Protein AF-A0A060BWC5-F1 (afdb_monomer)

InterPro domains:
  IPR028098 Glycosyltransferase subfamily 4-like, N-terminal domain [PF13439] (11-117)

Structure (mmCIF, N/CA/C/O backbone):
data_AF-A0A060BWC5-F1
#
_entry.id   AF-A0A060BWC5-F1
#
loop_
_atom_site.group_PDB
_atom_site.id
_atom_site.type_symbol
_atom_site.label_atom_id
_atom_site.label_alt_id
_atom_site.label_comp_id
_atom_site.label_asym_id
_atom_site.label_entity_id
_atom_site.label_seq_id
_atom_site.pdbx_PDB_ins_code
_atom_site.Cartn_x
_atom_site.Cartn_y
_atom_site.Cartn_z
_atom_site.occupancy
_atom_site.B_iso_or_equiv
_atom_site.auth_seq_id
_atom_site.auth_comp_id
_atom_site.auth_asym_id
_atom_site.auth_atom_id
_atom_site.pdbx_PDB_model_num
ATOM 1 N N . THR A 1 1 ? 5.586 29.738 7.541 1.00 33.28 1 THR A N 1
ATOM 2 C CA . THR A 1 1 ? 5.879 28.782 6.451 1.00 33.28 1 THR A CA 1
ATOM 3 C C . THR A 1 1 ? 6.682 27.634 7.032 1.00 33.28 1 THR A C 1
ATOM 5 O O . THR A 1 1 ? 7.864 27.796 7.296 1.00 33.28 1 THR A O 1
ATOM 8 N N . LEU A 1 2 ? 6.027 26.515 7.359 1.00 27.56 2 LEU A N 1
ATOM 9 C CA . LEU A 1 2 ? 6.702 25.356 7.959 1.00 27.56 2 LEU A CA 1
ATOM 10 C C . LEU A 1 2 ? 7.530 24.611 6.891 1.00 27.56 2 LEU A C 1
ATOM 12 O O . LEU A 1 2 ? 7.058 24.493 5.755 1.00 27.56 2 LEU A O 1
ATOM 16 N N . PRO A 1 3 ? 8.745 24.123 7.203 1.00 32.19 3 PRO A N 1
ATOM 17 C CA . PRO A 1 3 ? 9.581 23.424 6.236 1.00 32.19 3 PRO A CA 1
ATOM 18 C C . PRO A 1 3 ? 8.999 22.034 5.960 1.00 32.19 3 PRO A C 1
ATOM 20 O O . PRO A 1 3 ? 8.844 21.219 6.863 1.00 32.19 3 PRO A O 1
ATOM 23 N N . CYS A 1 4 ? 8.673 21.761 4.698 1.00 36.69 4 CYS A N 1
ATOM 24 C CA . CYS A 1 4 ? 8.295 20.431 4.234 1.00 36.69 4 CYS A CA 1
ATOM 25 C C . CYS A 1 4 ? 9.554 19.536 4.188 1.00 36.69 4 CYS A C 1
ATOM 27 O O . CYS A 1 4 ? 10.520 19.921 3.525 1.00 36.69 4 CYS A O 1
ATOM 29 N N . PRO A 1 5 ? 9.584 18.366 4.856 1.00 39.25 5 PRO A N 1
ATOM 30 C CA . PRO A 1 5 ? 10.771 17.508 4.913 1.00 39.25 5 PRO A CA 1
ATOM 31 C C . PRO A 1 5 ? 11.009 16.693 3.629 1.00 39.25 5 PRO A C 1
ATOM 33 O O . PRO A 1 5 ? 12.052 16.054 3.494 1.00 39.25 5 PRO A O 1
ATOM 36 N N . PHE A 1 6 ? 10.097 16.729 2.653 1.00 42.03 6 PHE A N 1
ATOM 37 C CA . PHE A 1 6 ? 10.302 16.046 1.379 1.00 42.03 6 PHE A CA 1
ATOM 38 C C . PHE A 1 6 ? 11.221 16.872 0.475 1.00 42.03 6 PHE A C 1
ATOM 40 O O . PHE A 1 6 ? 10.855 17.932 -0.039 1.00 42.03 6 PHE A O 1
ATOM 47 N N . ARG A 1 7 ? 12.458 16.387 0.299 1.00 36.69 7 ARG A N 1
ATOM 48 C CA . ARG A 1 7 ? 13.447 16.966 -0.619 1.00 36.69 7 ARG A CA 1
ATOM 49 C C . ARG A 1 7 ? 12.813 17.189 -1.995 1.00 36.69 7 ARG A C 1
ATOM 51 O O . ARG A 1 7 ? 12.420 16.239 -2.668 1.00 36.69 7 ARG A O 1
ATOM 58 N N . ARG A 1 8 ? 12.809 18.450 -2.439 1.00 36.75 8 ARG A N 1
ATOM 59 C CA . ARG A 1 8 ? 12.501 18.890 -3.809 1.00 36.75 8 ARG A CA 1
ATOM 60 C C . ARG A 1 8 ? 13.512 18.318 -4.819 1.00 36.75 8 ARG A C 1
ATOM 62 O O . ARG A 1 8 ? 14.362 19.060 -5.290 1.00 36.75 8 ARG A O 1
ATOM 69 N N . ASN A 1 9 ? 13.512 17.011 -5.080 1.00 43.12 9 ASN A N 1
ATOM 70 C CA . ASN A 1 9 ? 14.070 16.423 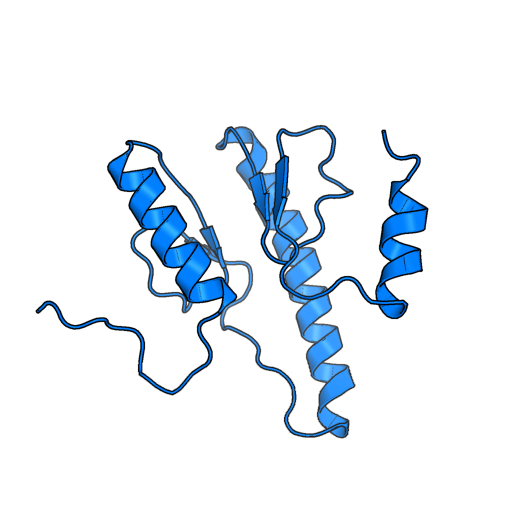-6.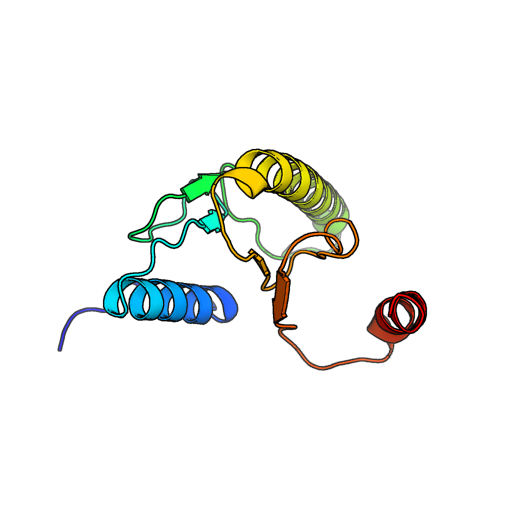314 1.00 43.12 9 ASN A CA 1
ATOM 71 C C . ASN A 1 9 ? 13.845 14.913 -6.477 1.00 43.12 9 ASN A C 1
ATOM 73 O O . ASN A 1 9 ? 14.400 14.312 -7.395 1.00 43.12 9 ASN A O 1
ATOM 77 N N . GLN A 1 10 ? 13.072 14.272 -5.603 1.00 47.19 10 GLN A N 1
ATOM 78 C CA . GLN A 1 10 ? 12.712 12.867 -5.761 1.00 47.19 10 GLN A CA 1
ATOM 79 C C . GLN A 1 10 ? 11.194 12.812 -5.881 1.00 47.19 10 GLN A C 1
ATOM 81 O O . GLN A 1 10 ? 10.495 13.360 -5.035 1.00 47.19 10 GLN A O 1
ATOM 86 N N . TYR A 1 11 ? 10.716 12.266 -7.000 1.00 48.66 11 TYR A N 1
ATOM 87 C CA . TYR A 1 11 ? 9.308 11.999 -7.284 1.00 48.66 11 TYR A CA 1
ATOM 88 C C . TYR A 1 11 ? 8.628 11.434 -6.029 1.00 48.66 11 TYR A C 1
ATOM 90 O O . TYR A 1 11 ? 8.881 10.296 -5.663 1.00 48.66 11 TYR A O 1
ATOM 98 N N . GLY A 1 12 ? 7.811 12.246 -5.362 1.00 55.03 12 GLY A N 1
ATOM 99 C CA . GLY A 1 12 ? 6.921 11.809 -4.291 1.00 55.03 12 GLY A CA 1
ATOM 100 C C . GLY A 1 12 ? 5.503 11.919 -4.813 1.00 55.03 12 GLY A C 1
ATOM 101 O O . GLY A 1 12 ? 4.810 12.878 -4.488 1.00 55.03 12 GLY A O 1
ATOM 102 N N . GLY A 1 13 ? 5.125 11.027 -5.728 1.00 78.50 13 GLY A N 1
ATOM 103 C CA . GLY A 1 13 ? 3.780 11.022 -6.300 1.00 78.50 13 GLY A CA 1
ATOM 104 C C . GLY A 1 13 ? 2.836 10.351 -5.316 1.00 78.50 13 GLY A C 1
ATOM 105 O O . GLY A 1 13 ? 2.154 11.005 -4.528 1.00 78.50 13 GLY A O 1
ATOM 106 N N . THR A 1 14 ? 2.875 9.023 -5.312 1.00 85.69 14 THR A N 1
ATOM 107 C CA . THR A 1 14 ? 2.091 8.186 -4.405 1.00 85.69 14 THR A CA 1
ATOM 108 C C . THR A 1 14 ? 2.474 8.409 -2.943 1.00 85.69 14 THR A C 1
ATOM 110 O O . THR A 1 14 ? 1.600 8.461 -2.085 1.00 85.69 14 THR A O 1
ATOM 113 N N . GLU A 1 15 ? 3.757 8.615 -2.647 1.00 89.06 15 GLU A N 1
ATOM 114 C CA . GLU A 1 15 ? 4.257 8.802 -1.283 1.00 89.06 15 GLU A CA 1
ATOM 115 C C . GLU A 1 15 ? 3.688 10.069 -0.633 1.00 89.06 15 GLU A C 1
ATOM 117 O O . GLU A 1 15 ? 3.302 10.045 0.534 1.00 89.06 15 GLU A O 1
ATOM 122 N N . LEU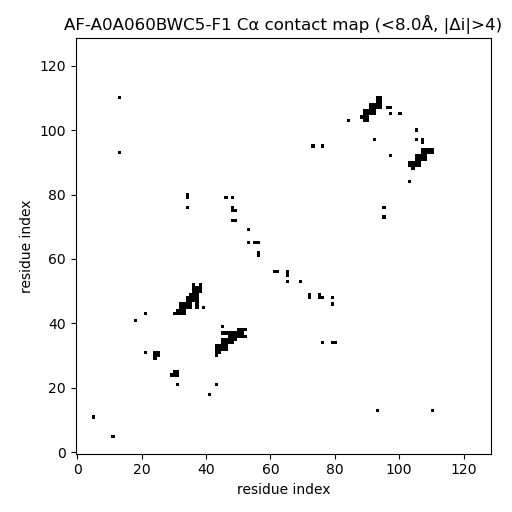 A 1 16 ? 3.578 11.170 -1.388 1.00 88.38 16 LEU A N 1
ATOM 123 C CA . LEU A 1 16 ? 2.990 12.414 -0.883 1.00 88.38 16 LEU A CA 1
ATOM 124 C C . LEU A 1 16 ? 1.479 12.277 -0.675 1.00 88.38 16 LEU A C 1
ATOM 126 O O . LEU A 1 16 ? 0.946 12.803 0.302 1.00 88.38 16 LEU A O 1
ATOM 130 N N . VAL A 1 17 ? 0.796 11.564 -1.576 1.00 91.25 17 VAL A N 1
ATOM 131 C CA . VAL A 1 17 ? -0.635 11.257 -1.432 1.00 91.25 17 VAL A CA 1
ATOM 132 C C . VAL A 1 17 ? -0.873 10.446 -0.160 1.00 91.25 17 VAL A C 1
ATOM 134 O O . VAL A 1 17 ? -1.694 10.849 0.660 1.00 91.25 17 VAL A O 1
ATOM 137 N N . ILE A 1 18 ? -0.109 9.368 0.047 1.00 93.75 18 ILE A N 1
ATOM 138 C CA . ILE A 1 18 ? -0.191 8.525 1.248 1.00 93.75 18 ILE A CA 1
ATOM 139 C C . ILE A 1 18 ? 0.109 9.346 2.508 1.00 93.75 18 ILE A C 1
ATOM 141 O O . ILE A 1 18 ? -0.626 9.251 3.488 1.00 93.75 18 ILE A O 1
ATOM 145 N N . ALA A 1 19 ? 1.139 10.198 2.482 1.00 93.94 19 ALA A N 1
ATOM 146 C CA . ALA A 1 19 ? 1.501 11.014 3.636 1.00 93.94 19 ALA A CA 1
ATOM 147 C C . ALA A 1 19 ? 0.406 12.011 4.041 1.00 93.94 19 ALA A C 1
ATOM 149 O O . ALA A 1 19 ? 0.115 12.170 5.228 1.00 93.94 19 ALA A O 1
ATOM 150 N N . ASN A 1 20 ? -0.220 12.667 3.061 1.00 94.50 20 ASN A N 1
ATOM 151 C CA . ASN A 1 20 ? -1.333 13.579 3.319 1.00 94.50 20 ASN A CA 1
ATOM 152 C C . ASN A 1 20 ? -2.588 12.830 3.778 1.00 94.50 20 ASN A C 1
ATOM 154 O O . ASN A 1 20 ? -3.282 13.314 4.669 1.00 94.50 20 ASN A O 1
ATOM 158 N N . LEU A 1 21 ? -2.860 11.655 3.205 1.00 95.69 21 LEU A N 1
ATOM 159 C CA . LEU A 1 21 ? -3.987 10.817 3.604 1.00 95.69 21 LEU A CA 1
ATOM 160 C C . LEU A 1 21 ? -3.855 10.364 5.061 1.00 95.69 21 LEU A C 1
ATOM 162 O O . LEU A 1 21 ? -4.791 10.544 5.831 1.00 95.69 21 LEU A O 1
ATOM 166 N N . ILE A 1 22 ? -2.690 9.842 5.453 1.00 97.00 22 ILE A N 1
ATOM 167 C CA . ILE A 1 22 ? -2.417 9.426 6.837 1.00 97.00 22 ILE A CA 1
ATOM 168 C C . ILE A 1 22 ? -2.642 10.590 7.800 1.00 97.00 22 ILE A C 1
ATOM 170 O O . ILE A 1 22 ? -3.370 10.432 8.776 1.00 97.00 22 ILE A O 1
ATOM 174 N N . ARG A 1 23 ? -2.092 11.772 7.490 1.00 96.94 23 ARG A N 1
ATOM 175 C CA . ARG A 1 23 ? -2.288 12.960 8.327 1.00 96.94 23 ARG A CA 1
ATOM 176 C C . ARG A 1 23 ? -3.766 13.327 8.457 1.00 96.94 23 ARG A C 1
ATOM 178 O O . ARG A 1 23 ? -4.236 13.528 9.569 1.00 96.94 23 ARG A O 1
ATOM 185 N N . GLY A 1 24 ? -4.497 13.389 7.344 1.00 97.81 24 GLY A N 1
ATOM 186 C CA . GLY A 1 24 ? -5.924 13.719 7.365 1.00 97.81 24 GLY A CA 1
ATOM 187 C C . GLY A 1 24 ? -6.747 12.704 8.162 1.00 97.81 24 GLY A C 1
ATOM 188 O O . GLY A 1 24 ? -7.600 13.089 8.956 1.00 97.81 24 GLY A O 1
ATOM 189 N N . LEU A 1 25 ? -6.446 11.409 8.022 1.00 97.88 25 LEU A N 1
ATOM 190 C CA . LEU A 1 25 ? -7.090 10.350 8.801 1.00 97.88 25 LEU A CA 1
ATOM 191 C C . LEU A 1 25 ? -6.826 10.510 10.305 1.00 97.88 25 LEU A C 1
ATOM 193 O O . LEU A 1 25 ? -7.755 10.384 11.101 1.00 97.88 25 LEU A O 1
ATOM 197 N N . GLN A 1 26 ? -5.594 10.835 10.698 1.00 98.12 26 GLN A N 1
ATOM 198 C CA . GLN A 1 26 ? -5.248 11.100 12.098 1.00 98.12 26 GLN A CA 1
ATOM 199 C C . GLN A 1 26 ? -5.943 12.346 12.650 1.00 98.12 26 GLN A C 1
ATOM 201 O O . GLN A 1 26 ? -6.461 12.310 13.763 1.00 98.12 26 GLN A O 1
ATOM 206 N N . GLU A 1 27 ? -6.005 13.431 11.874 1.00 98.25 27 GLU A N 1
ATOM 207 C CA . GLU A 1 27 ? -6.733 14.656 12.241 1.00 98.25 27 GLU A CA 1
ATOM 208 C C . GLU A 1 27 ? -8.234 14.391 12.455 1.00 98.25 27 GLU A C 1
ATOM 210 O O . GLU A 1 27 ? -8.868 15.040 13.285 1.00 98.25 27 GLU A O 1
ATOM 215 N N . MET A 1 28 ? -8.788 13.395 11.760 1.00 98.25 28 MET A N 1
ATOM 216 C CA . MET A 1 28 ? -10.163 12.912 11.932 1.00 98.25 28 MET A CA 1
ATOM 217 C C . MET A 1 28 ? -10.329 11.889 13.073 1.00 98.25 28 MET A C 1
ATOM 219 O O . MET A 1 28 ? -11.446 11.442 13.330 1.00 98.25 28 MET A O 1
ATOM 223 N N . GLY A 1 29 ? -9.252 11.526 13.775 1.00 98.19 29 GLY A N 1
ATOM 224 C CA . GLY A 1 29 ? -9.272 10.596 14.909 1.00 98.19 29 GLY A CA 1
ATOM 225 C C . GLY A 1 29 ? -9.130 9.114 14.544 1.00 98.19 29 GLY A C 1
ATOM 226 O O . GLY A 1 29 ? -9.324 8.256 15.405 1.00 98.19 29 GLY A O 1
ATOM 227 N N . HIS A 1 30 ? -8.788 8.789 13.295 1.00 98.25 30 HIS A N 1
ATOM 228 C CA . HIS A 1 30 ? -8.494 7.416 12.881 1.00 98.25 30 HIS A CA 1
ATOM 229 C C . HIS A 1 30 ? -7.060 7.004 13.249 1.00 98.25 30 HIS A C 1
ATOM 231 O O . HIS A 1 30 ? -6.187 7.839 13.483 1.00 98.25 30 HIS A O 1
ATOM 237 N N . GLN A 1 31 ? -6.808 5.693 13.263 1.00 97.69 31 GLN A N 1
ATOM 238 C CA . GLN A 1 31 ? -5.523 5.097 13.646 1.00 97.69 31 GLN A CA 1
ATOM 239 C C . GLN A 1 31 ? -4.895 4.360 12.451 1.00 97.69 31 GLN A C 1
ATOM 241 O O . GLN A 1 31 ? -4.920 3.131 12.401 1.00 97.69 31 GLN A O 1
ATOM 246 N N . PRO A 1 32 ? -4.380 5.081 11.437 1.00 97.75 32 PRO A N 1
ATOM 247 C CA . PRO A 1 32 ? -3.786 4.440 10.273 1.00 97.75 32 PRO A CA 1
ATOM 248 C C . PRO A 1 32 ? -2.508 3.686 10.649 1.00 97.75 32 PRO A C 1
ATOM 250 O O . PRO A 1 32 ? -1.683 4.177 11.420 1.00 97.75 32 PRO A O 1
ATOM 253 N N . VAL A 1 33 ? -2.319 2.524 10.031 1.00 97.94 33 VAL A N 1
ATOM 254 C CA . VAL A 1 33 ? -1.078 1.744 10.059 1.00 97.94 33 VAL A CA 1
ATOM 255 C C . VAL A 1 33 ? -0.603 1.572 8.622 1.00 97.94 33 VAL A C 1
ATOM 257 O O . VAL A 1 33 ? -1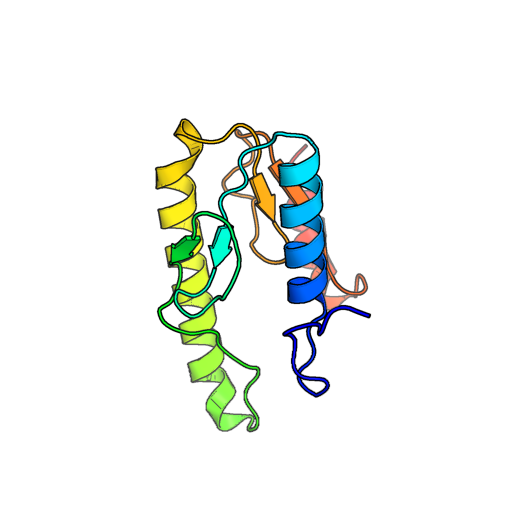.401 1.278 7.731 1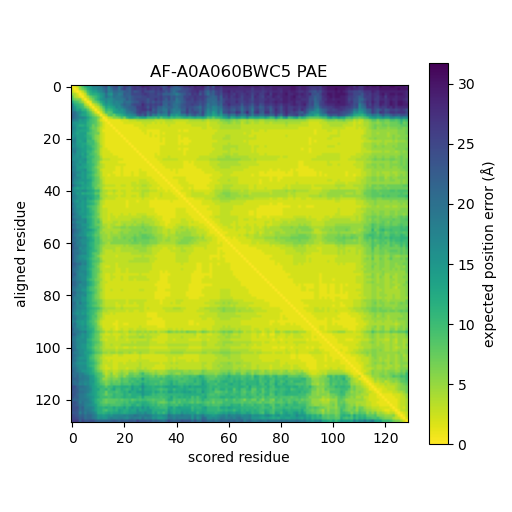.00 97.94 33 VAL A O 1
ATOM 260 N N . LEU A 1 34 ? 0.693 1.760 8.378 1.00 97.81 34 LEU A N 1
ATOM 261 C CA . LEU A 1 34 ? 1.261 1.732 7.034 1.00 97.81 34 LEU A CA 1
ATOM 262 C C . LEU A 1 34 ? 2.123 0.486 6.807 1.00 97.81 34 LEU A C 1
ATOM 264 O O . LEU A 1 34 ? 3.130 0.280 7.480 1.00 97.81 34 LEU A O 1
ATOM 268 N N . LEU A 1 35 ? 1.787 -0.307 5.787 1.00 98.00 35 LEU A N 1
ATOM 269 C CA . LEU A 1 35 ? 2.691 -1.318 5.236 1.00 98.00 35 LEU A CA 1
ATOM 270 C C . LEU A 1 35 ? 3.621 -0.642 4.219 1.00 98.00 35 LEU A C 1
ATOM 272 O O . LEU A 1 35 ? 3.194 -0.301 3.118 1.00 98.00 35 LEU A O 1
ATOM 276 N N . ALA A 1 36 ? 4.885 -0.431 4.586 1.00 96.00 36 ALA A N 1
ATOM 277 C CA . ALA A 1 36 ? 5.871 0.257 3.746 1.00 96.00 36 ALA A CA 1
ATOM 278 C C . ALA A 1 36 ? 7.301 -0.228 4.024 1.00 96.00 36 ALA A C 1
ATOM 280 O O . ALA A 1 36 ? 7.525 -1.168 4.791 1.00 96.00 36 ALA A O 1
ATOM 281 N N . SER A 1 37 ? 8.292 0.370 3.362 1.00 95.88 37 SER A N 1
ATOM 282 C CA . SER A 1 37 ? 9.693 0.088 3.666 1.00 95.88 37 SER A CA 1
ATOM 283 C C . SER A 1 37 ? 10.064 0.585 5.065 1.00 95.88 37 SER A C 1
ATOM 285 O O . SER A 1 37 ? 9.580 1.628 5.506 1.00 95.88 37 SER A O 1
ATOM 287 N N . ALA A 1 38 ? 10.936 -0.146 5.760 1.00 96.06 38 ALA A N 1
ATOM 288 C CA . ALA A 1 38 ? 11.339 0.159 7.133 1.00 96.06 38 ALA A CA 1
ATOM 289 C C . ALA A 1 38 ? 12.058 1.515 7.274 1.00 96.06 38 ALA A C 1
ATOM 291 O O . ALA A 1 38 ? 12.076 2.095 8.354 1.00 96.06 38 ALA A O 1
ATOM 292 N N . ASP A 1 39 ? 12.633 2.028 6.185 1.00 93.25 39 ASP A N 1
ATOM 293 C CA . ASP A 1 39 ? 13.266 3.345 6.102 1.00 93.25 39 ASP A CA 1
ATOM 294 C C . ASP A 1 39 ? 12.284 4.500 5.817 1.00 93.25 39 ASP A C 1
ATOM 296 O O . ASP A 1 39 ? 12.716 5.637 5.617 1.00 93.25 39 ASP A O 1
ATOM 300 N N . SER A 1 40 ? 10.972 4.238 5.811 1.00 92.69 40 SER A N 1
ATOM 301 C CA . SER A 1 40 ? 9.947 5.277 5.669 1.00 92.69 40 SER A CA 1
ATOM 302 C C . SER A 1 40 ? 9.899 6.187 6.900 1.00 92.69 40 SER A C 1
ATOM 304 O O . SER A 1 40 ? 9.879 5.723 8.037 1.00 92.69 40 SER A O 1
ATOM 306 N N . THR A 1 41 ? 9.830 7.501 6.680 1.00 91.44 41 THR A N 1
ATOM 307 C CA . THR A 1 41 ? 9.701 8.503 7.748 1.00 91.44 41 THR A CA 1
ATOM 308 C C . THR A 1 41 ? 8.300 9.105 7.728 1.00 91.44 41 THR A C 1
ATOM 310 O O . THR A 1 41 ? 8.047 10.081 7.016 1.00 91.44 41 THR A O 1
ATOM 313 N N . ILE A 1 42 ? 7.380 8.512 8.485 1.00 92.25 42 ILE A N 1
ATOM 314 C CA . ILE A 1 42 ? 6.014 9.012 8.639 1.00 92.25 42 ILE A CA 1
ATOM 315 C C . ILE A 1 42 ? 5.522 8.805 10.068 1.00 92.25 42 ILE A C 1
ATOM 317 O O . ILE A 1 42 ? 5.924 7.858 10.737 1.00 92.25 42 ILE A O 1
ATOM 321 N N . ASP A 1 43 ? 4.668 9.711 10.531 1.00 93.00 43 ASP A N 1
ATOM 322 C CA . ASP A 1 43 ? 4.134 9.712 11.890 1.00 93.00 43 ASP A CA 1
ATOM 323 C C . ASP A 1 43 ? 2.931 8.768 12.016 1.00 93.00 43 ASP A C 1
ATOM 325 O O . ASP A 1 43 ? 1.809 9.195 12.242 1.00 93.00 43 ASP A O 1
ATOM 329 N N . CYS A 1 44 ? 3.140 7.473 11.780 1.00 95.69 44 CYS A N 1
ATOM 330 C CA . CYS A 1 44 ? 2.162 6.415 12.044 1.00 95.69 44 CYS A CA 1
ATOM 331 C C . CYS A 1 44 ? 2.897 5.083 12.272 1.00 95.69 44 CYS A C 1
ATOM 333 O O . CYS A 1 44 ? 4.057 4.961 11.864 1.00 95.69 44 CYS A O 1
ATOM 335 N N . PRO A 1 45 ? 2.272 4.071 12.900 1.00 97.50 45 PRO A N 1
ATOM 336 C CA . PRO A 1 45 ? 2.867 2.744 12.990 1.00 97.50 45 PRO A CA 1
ATOM 337 C C . PRO A 1 45 ? 3.196 2.179 11.601 1.00 97.50 45 PRO A C 1
ATOM 339 O O . PRO A 1 45 ? 2.354 2.175 10.703 1.00 97.50 45 PRO A O 1
ATOM 342 N N . ILE A 1 46 ? 4.425 1.683 11.434 1.00 97.75 46 ILE A N 1
ATOM 343 C CA . ILE A 1 46 ? 4.903 1.084 10.184 1.00 97.75 46 ILE A CA 1
ATOM 344 C C . ILE A 1 46 ? 5.074 -0.420 10.375 1.00 97.75 46 ILE A C 1
ATOM 346 O O . ILE A 1 46 ? 5.800 -0.870 11.264 1.00 97.75 46 ILE A O 1
ATOM 350 N N . ILE A 1 47 ? 4.461 -1.198 9.486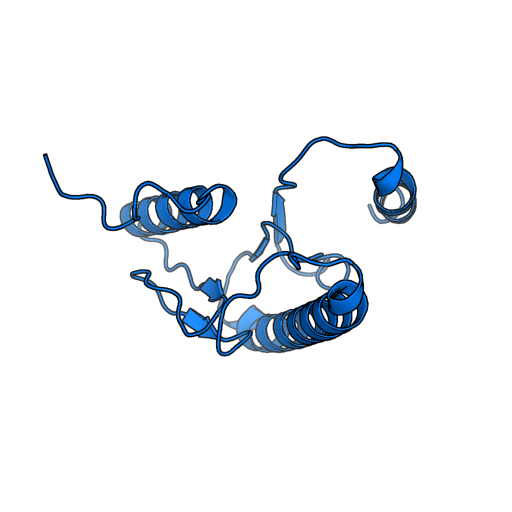 1.00 98.12 47 ILE A N 1
ATOM 351 C CA . ILE A 1 47 ? 4.702 -2.632 9.343 1.00 98.12 47 ILE A CA 1
ATOM 352 C C . ILE A 1 47 ? 5.664 -2.824 8.164 1.00 98.12 47 ILE A C 1
ATOM 354 O O . ILE A 1 47 ? 5.271 -2.624 7.011 1.00 98.12 47 ILE A O 1
ATOM 358 N N . PRO A 1 48 ? 6.927 -3.209 8.412 1.00 97.75 48 PRO A N 1
ATOM 359 C CA . PRO A 1 48 ? 7.924 -3.268 7.356 1.00 97.75 48 PRO A CA 1
ATOM 360 C C . PRO A 1 48 ? 7.665 -4.433 6.390 1.00 97.75 48 PRO A C 1
ATOM 362 O O . PRO A 1 48 ? 7.624 -5.600 6.797 1.00 97.75 48 PRO A O 1
ATOM 365 N N . ILE A 1 49 ? 7.549 -4.114 5.097 1.00 97.62 49 ILE A N 1
ATOM 366 C CA . ILE A 1 49 ? 7.461 -5.090 3.987 1.00 97.62 49 ILE A CA 1
ATOM 367 C C . ILE A 1 49 ? 8.803 -5.278 3.253 1.00 97.62 49 ILE A C 1
ATOM 369 O O . ILE A 1 49 ? 8.966 -6.207 2.464 1.00 97.62 49 ILE A O 1
ATOM 373 N N . THR A 1 50 ? 9.781 -4.414 3.524 1.00 96.94 50 THR A N 1
ATOM 374 C CA . THR A 1 50 ? 11.172 -4.469 3.037 1.00 96.94 50 THR A CA 1
ATOM 375 C C . THR A 1 50 ? 12.035 -3.571 3.919 1.00 96.94 50 THR A C 1
ATOM 377 O O . THR A 1 50 ? 11.527 -2.593 4.464 1.00 96.94 50 THR A O 1
ATOM 380 N N . ASP A 1 51 ? 13.337 -3.835 4.021 1.00 96.50 51 ASP A N 1
ATOM 381 C CA . ASP A 1 51 ? 14.251 -2.983 4.798 1.00 96.50 51 ASP A CA 1
ATOM 382 C C . ASP A 1 51 ? 14.417 -1.591 4.180 1.00 96.50 51 ASP A C 1
ATOM 384 O O . ASP A 1 51 ? 14.546 -0.594 4.886 1.00 96.50 51 ASP A O 1
ATOM 388 N N . LYS A 1 52 ? 14.436 -1.529 2.843 1.00 93.62 52 LYS A N 1
ATOM 389 C CA . LYS A 1 52 ? 14.605 -0.288 2.079 1.00 93.62 52 LYS A CA 1
ATOM 390 C C . LYS A 1 52 ? 13.720 -0.248 0.851 1.00 93.62 52 LYS A C 1
ATOM 392 O O . LYS A 1 52 ? 13.492 -1.294 0.224 1.00 93.62 52 LYS A O 1
ATOM 397 N N . ALA A 1 53 ? 13.300 0.961 0.490 1.00 90.31 53 ALA A N 1
ATOM 398 C CA . ALA A 1 53 ? 12.604 1.229 -0.761 1.00 90.31 53 ALA A CA 1
ATOM 399 C C . ALA A 1 53 ? 13.432 0.771 -1.977 1.00 90.31 53 ALA A C 1
ATOM 401 O O . ALA A 1 53 ? 14.667 0.845 -1.991 1.00 90.31 53 ALA A O 1
ATOM 402 N N . ILE A 1 54 ? 12.736 0.288 -3.006 1.00 89.94 54 ILE A N 1
ATOM 403 C CA . ILE A 1 54 ? 13.334 -0.076 -4.293 1.00 89.94 54 ILE A CA 1
ATOM 404 C C . ILE A 1 54 ? 13.011 0.988 -5.333 1.00 89.94 54 ILE A C 1
ATOM 406 O O . ILE A 1 54 ? 11.937 1.577 -5.319 1.00 89.94 54 ILE A O 1
ATOM 410 N N . TYR A 1 55 ? 13.940 1.209 -6.257 1.00 87.44 55 TYR A N 1
ATOM 411 C CA . TYR A 1 55 ? 13.796 2.190 -7.328 1.00 87.44 55 TYR A CA 1
ATOM 412 C C . TYR A 1 55 ? 13.822 1.488 -8.674 1.00 87.44 55 TYR A C 1
ATOM 414 O O . TYR A 1 55 ? 14.447 0.433 -8.815 1.00 87.44 55 TYR A O 1
ATOM 422 N N . PHE A 1 56 ? 13.185 2.102 -9.669 1.00 86.88 56 PHE A N 1
ATOM 423 C CA . PHE A 1 56 ? 13.273 1.617 -11.038 1.00 86.88 56 PHE A CA 1
ATOM 424 C C . PHE A 1 56 ? 14.741 1.488 -11.478 1.00 86.88 56 PHE A C 1
ATOM 426 O O . PHE A 1 56 ? 15.557 2.378 -11.201 1.00 86.88 56 PHE A O 1
ATOM 433 N N . PRO A 1 57 ? 15.097 0.382 -12.152 1.00 91.75 57 PRO A N 1
ATOM 434 C CA . PRO A 1 57 ? 16.466 0.134 -12.567 1.00 91.75 57 PRO A CA 1
ATOM 435 C C . PRO A 1 57 ? 16.903 1.172 -13.605 1.00 91.75 57 PRO A C 1
ATOM 437 O O . PRO A 1 57 ? 16.164 1.492 -14.534 1.00 91.75 57 PRO A O 1
ATOM 440 N N . LYS A 1 58 ? 18.140 1.670 -13.484 1.00 92.94 58 LYS A N 1
ATOM 441 C CA . LYS A 1 58 ? 18.725 2.605 -14.464 1.00 92.94 58 LYS A CA 1
ATOM 442 C C . LYS A 1 58 ? 19.161 1.909 -15.753 1.00 92.94 58 LYS A C 1
ATOM 444 O O . LYS A 1 58 ? 19.223 2.544 -16.803 1.00 92.94 58 LYS A O 1
ATOM 449 N N . HIS A 1 59 ? 19.481 0.617 -15.678 1.00 94.88 59 HIS A N 1
ATOM 450 C CA . HIS A 1 59 ? 19.927 -0.175 -16.818 1.00 94.88 59 HIS A CA 1
ATOM 451 C C . HIS A 1 59 ? 19.059 -1.419 -16.996 1.00 94.88 59 HIS A C 1
ATOM 453 O O . HIS A 1 59 ? 18.706 -2.096 -16.034 1.00 94.88 59 HIS A O 1
ATOM 459 N N . LYS A 1 60 ? 18.792 -1.787 -18.256 1.00 94.88 60 LYS A N 1
ATOM 460 C CA . LYS A 1 60 ? 17.986 -2.970 -18.608 1.00 94.88 60 LYS A CA 1
ATOM 461 C C . LYS A 1 60 ? 18.531 -4.275 -18.009 1.00 94.88 60 LYS A C 1
ATOM 463 O O . LYS A 1 60 ? 17.752 -5.158 -17.677 1.00 94.88 60 LYS A O 1
ATOM 468 N N . LYS A 1 61 ? 19.854 -4.389 -17.838 1.00 95.75 61 LYS A N 1
ATOM 469 C CA . LYS A 1 61 ? 20.500 -5.561 -17.222 1.00 95.75 61 LYS A CA 1
ATOM 470 C C . LYS A 1 61 ? 20.108 -5.776 -15.752 1.00 95.75 61 LYS A C 1
ATOM 472 O O . LYS A 1 61 ? 20.160 -6.905 -15.287 1.00 95.75 61 LYS A O 1
ATOM 477 N N . ASP A 1 62 ? 19.692 -4.718 -15.054 1.00 95.44 62 ASP A N 1
ATOM 478 C CA . ASP A 1 62 ? 19.302 -4.772 -13.640 1.00 95.44 62 ASP A CA 1
ATOM 479 C C . ASP A 1 62 ? 17.805 -5.105 -13.475 1.00 95.44 62 ASP A C 1
ATOM 481 O O . ASP A 1 62 ? 17.336 -5.360 -12.365 1.00 95.44 62 ASP A O 1
ATOM 485 N N . LEU A 1 63 ? 17.045 -5.134 -14.579 1.00 95.19 63 LEU A N 1
ATOM 486 C CA . LEU A 1 63 ? 15.606 -5.399 -14.579 1.00 95.19 63 LEU A CA 1
ATOM 487 C C . LEU A 1 63 ? 15.235 -6.758 -13.960 1.00 95.19 63 LEU A C 1
ATOM 489 O O . LEU A 1 63 ? 14.318 -6.772 -13.141 1.00 95.19 63 LEU A O 1
ATOM 493 N N . PRO A 1 64 ? 15.921 -7.883 -14.254 1.00 96.19 64 PRO A N 1
ATOM 494 C CA . PRO A 1 64 ? 15.587 -9.162 -13.627 1.00 96.19 64 PRO A CA 1
ATOM 495 C C . PRO A 1 64 ? 15.723 -9.131 -12.099 1.00 96.19 64 PRO A C 1
ATOM 497 O O . PRO A 1 64 ? 14.856 -9.644 -11.395 1.00 96.19 64 PRO A O 1
ATOM 500 N N . ALA A 1 65 ? 16.772 -8.484 -11.579 1.00 95.19 65 ALA A N 1
ATOM 501 C CA . ALA A 1 65 ? 16.991 -8.347 -10.140 1.00 95.19 65 ALA A CA 1
ATOM 502 C C . ALA A 1 65 ? 15.935 -7.440 -9.486 1.00 95.19 65 ALA A C 1
ATOM 504 O O . ALA A 1 65 ? 15.421 -7.762 -8.415 1.00 95.19 65 ALA A O 1
ATOM 505 N N . TYR A 1 66 ? 15.570 -6.338 -10.151 1.00 95.31 66 TYR A N 1
ATOM 506 C CA . TYR A 1 66 ? 14.477 -5.469 -9.714 1.00 95.31 66 TYR A CA 1
ATOM 507 C C . TYR A 1 66 ? 13.146 -6.228 -9.624 1.00 95.31 66 TYR A C 1
ATOM 509 O O . TYR A 1 66 ? 12.489 -6.173 -8.587 1.00 95.31 66 TYR A O 1
ATOM 517 N N . LEU A 1 67 ? 12.776 -6.981 -10.667 1.00 95.25 67 LEU A N 1
ATOM 518 C CA . LEU A 1 67 ? 11.523 -7.744 -10.702 1.00 95.25 67 LEU A CA 1
ATOM 519 C C . LEU A 1 67 ? 11.489 -8.852 -9.643 1.00 95.25 67 LEU A C 1
ATOM 521 O O . LEU A 1 67 ? 10.462 -9.049 -8.997 1.00 95.25 67 LEU A O 1
ATOM 525 N N . ALA A 1 68 ? 12.608 -9.551 -9.430 1.00 96.12 68 ALA A N 1
ATOM 526 C CA . ALA A 1 68 ? 12.712 -10.560 -8.378 1.00 96.12 68 ALA A CA 1
ATOM 527 C C . ALA A 1 68 ? 12.467 -9.948 -6.990 1.00 96.12 68 ALA A C 1
ATOM 529 O O . ALA A 1 68 ? 11.678 -10.484 -6.211 1.00 96.12 68 ALA A O 1
ATOM 530 N N . ARG A 1 69 ? 13.078 -8.789 -6.716 1.00 96.31 69 ARG A N 1
ATOM 531 C CA . ARG A 1 69 ? 12.888 -8.071 -5.453 1.00 96.31 69 ARG A CA 1
ATOM 532 C C . ARG A 1 69 ? 11.471 -7.519 -5.306 1.00 96.31 69 ARG A C 1
ATOM 534 O O . ARG A 1 69 ? 10.898 -7.634 -4.232 1.00 96.31 69 ARG A O 1
ATOM 541 N N . ALA A 1 70 ? 10.882 -6.966 -6.366 1.00 95.12 70 ALA A N 1
ATOM 542 C CA . ALA A 1 70 ? 9.495 -6.499 -6.347 1.00 95.12 70 ALA A CA 1
ATOM 543 C C . ALA A 1 70 ? 8.522 -7.639 -5.995 1.00 95.12 70 ALA A C 1
ATOM 545 O O . ALA A 1 70 ? 7.693 -7.485 -5.103 1.00 95.12 70 ALA A O 1
ATOM 546 N N . LYS A 1 71 ? 8.701 -8.819 -6.600 1.00 96.12 71 LYS A N 1
ATOM 547 C CA . LYS A 1 71 ? 7.895 -10.013 -6.305 1.00 96.12 71 LYS A CA 1
ATOM 548 C C . LYS A 1 71 ? 8.059 -10.507 -4.864 1.00 96.12 71 LYS A C 1
ATOM 550 O O . LYS A 1 71 ? 7.101 -10.973 -4.248 1.00 96.12 71 LYS A O 1
ATOM 555 N N . GLU A 1 72 ? 9.271 -10.438 -4.318 1.00 97.25 72 GLU A N 1
ATOM 556 C CA . GLU A 1 72 ? 9.517 -10.767 -2.911 1.00 97.25 72 GLU A CA 1
ATOM 557 C C . GLU A 1 72 ? 8.786 -9.798 -1.975 1.00 97.25 72 GLU A C 1
ATOM 559 O O . GLU A 1 72 ? 8.134 -10.240 -1.027 1.00 97.25 72 GLU A O 1
ATOM 564 N N . ILE A 1 73 ? 8.830 -8.500 -2.287 1.00 97.38 73 ILE A N 1
ATOM 565 C CA . ILE A 1 73 ? 8.101 -7.468 -1.546 1.00 97.38 73 ILE A CA 1
ATOM 566 C C . ILE A 1 73 ? 6.598 -7.728 -1.619 1.00 97.38 73 ILE A C 1
ATOM 568 O O . ILE A 1 73 ? 5.960 -7.745 -0.577 1.00 97.38 73 ILE A O 1
ATOM 572 N N . GLU A 1 74 ? 6.031 -8.015 -2.792 1.00 96.44 74 GLU A N 1
ATOM 573 C CA . GLU A 1 74 ? 4.607 -8.366 -2.932 1.00 96.44 74 GLU A CA 1
ATOM 574 C C . GLU A 1 74 ? 4.217 -9.566 -2.061 1.00 96.44 74 GLU A C 1
ATOM 576 O O . GLU A 1 74 ? 3.220 -9.519 -1.334 1.00 96.44 74 GLU A O 1
ATOM 581 N N . LYS A 1 75 ? 5.026 -10.633 -2.075 1.00 97.31 75 LYS A N 1
ATOM 582 C CA . LYS A 1 75 ? 4.797 -11.811 -1.228 1.00 97.31 75 LYS A CA 1
ATOM 583 C C . LYS A 1 75 ? 4.855 -11.452 0.258 1.00 97.31 75 LYS A C 1
ATOM 585 O O . LYS A 1 75 ? 4.022 -11.924 1.034 1.00 97.31 75 LYS A O 1
ATOM 590 N N . ASN A 1 76 ? 5.829 -10.640 0.665 1.00 97.75 76 ASN A N 1
ATOM 591 C CA . ASN A 1 76 ? 5.954 -10.208 2.052 1.00 97.75 76 ASN A CA 1
ATOM 592 C C . ASN A 1 76 ? 4.781 -9.306 2.461 1.00 97.75 76 ASN A C 1
ATOM 594 O O . ASN A 1 76 ? 4.197 -9.529 3.516 1.00 97.75 76 ASN A O 1
ATOM 598 N N . THR A 1 77 ? 4.364 -8.372 1.604 1.00 98.06 77 THR A N 1
ATOM 599 C CA . THR A 1 77 ? 3.178 -7.528 1.802 1.00 98.06 77 THR A CA 1
ATOM 600 C C . THR A 1 77 ? 1.939 -8.374 2.038 1.00 98.06 77 THR A C 1
ATOM 602 O O . THR A 1 77 ? 1.262 -8.169 3.039 1.00 98.06 77 THR A O 1
ATOM 605 N N . ALA A 1 78 ? 1.680 -9.380 1.196 1.00 98.06 78 ALA A N 1
ATOM 606 C CA . ALA A 1 78 ? 0.550 -10.287 1.386 1.00 98.06 78 ALA A CA 1
ATOM 607 C C . ALA A 1 78 ? 0.601 -11.003 2.749 1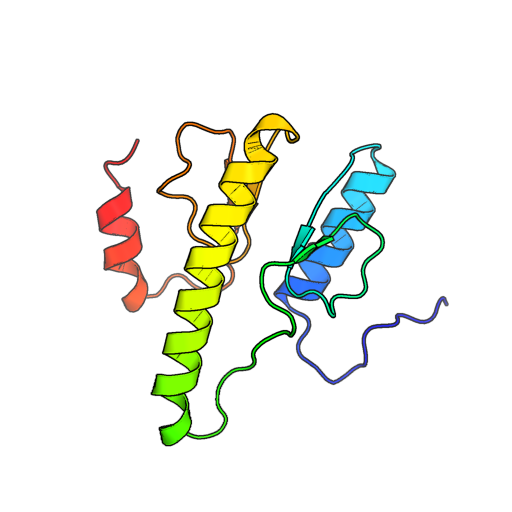.00 98.06 78 ALA A C 1
ATOM 609 O O . ALA A 1 78 ? -0.411 -11.117 3.438 1.00 98.06 78 ALA A O 1
ATOM 610 N N . ASN A 1 79 ? 1.779 -11.481 3.156 1.00 98.19 79 ASN A N 1
ATOM 611 C CA . ASN A 1 79 ? 1.956 -12.157 4.442 1.00 98.19 79 ASN A CA 1
ATOM 612 C C . ASN A 1 79 ? 1.746 -11.211 5.630 1.00 98.19 79 ASN A C 1
ATOM 614 O O . ASN A 1 79 ? 1.066 -11.576 6.587 1.00 98.19 79 ASN A O 1
ATOM 618 N N . LYS A 1 80 ? 2.308 -10.000 5.567 1.00 98.25 80 LYS A N 1
ATOM 619 C CA . LYS A 1 80 ? 2.143 -8.971 6.600 1.00 98.25 80 LYS A CA 1
ATOM 620 C C . LYS A 1 80 ? 0.697 -8.509 6.699 1.00 98.25 80 LYS A C 1
ATOM 622 O O . LYS A 1 80 ? 0.190 -8.416 7.808 1.00 98.25 80 LYS A O 1
ATOM 627 N N . LEU A 1 81 ? 0.034 -8.304 5.562 1.00 98.12 81 LEU A N 1
ATOM 628 C CA . LEU A 1 81 ? -1.363 -7.896 5.507 1.00 98.12 81 LEU A CA 1
ATOM 629 C C . LEU A 1 81 ? -2.260 -8.922 6.200 1.00 98.12 81 LEU A C 1
ATOM 631 O O . LEU A 1 81 ? -2.996 -8.550 7.103 1.00 98.12 81 LEU A O 1
ATOM 635 N N . ARG A 1 82 ? -2.127 -10.216 5.869 1.00 97.81 82 ARG A N 1
ATOM 636 C CA . ARG A 1 82 ? -2.868 -11.295 6.555 1.00 97.81 82 ARG A CA 1
ATOM 637 C C . ARG A 1 82 ? -2.690 -11.265 8.072 1.00 97.81 82 ARG A C 1
ATOM 639 O O . ARG A 1 82 ? -3.640 -11.543 8.791 1.00 97.81 82 ARG A O 1
ATOM 646 N N . GLY A 1 83 ? -1.488 -10.932 8.540 1.00 97.69 83 GLY A N 1
ATOM 647 C CA . GLY A 1 83 ? -1.177 -10.850 9.964 1.00 97.69 83 GLY A CA 1
ATOM 648 C C . GLY A 1 83 ? -1.862 -9.701 10.703 1.00 97.69 83 GLY A C 1
ATOM 649 O O . GLY A 1 83 ? -1.929 -9.772 11.921 1.00 97.69 83 GLY A O 1
ATOM 650 N N . VAL A 1 84 ? -2.360 -8.680 9.996 1.00 97.12 84 VAL A N 1
ATOM 651 C CA . VAL A 1 84 ? -2.948 -7.475 10.614 1.00 97.12 84 VAL A CA 1
ATOM 652 C C . VAL A 1 84 ? -4.412 -7.244 10.274 1.00 97.12 84 VAL A C 1
ATOM 654 O O . VAL A 1 84 ? -5.000 -6.295 10.775 1.00 97.12 84 VAL A O 1
ATOM 657 N N . LEU A 1 85 ? -5.033 -8.111 9.465 1.00 97.25 85 LEU A N 1
ATOM 658 C CA . LEU A 1 85 ? -6.461 -7.996 9.133 1.00 97.25 85 LEU A CA 1
ATOM 659 C C . LEU A 1 85 ? -7.363 -7.991 10.375 1.00 97.25 85 LEU A C 1
ATOM 661 O O . LEU A 1 85 ? -8.431 -7.400 10.338 1.00 97.25 85 LEU A O 1
ATOM 665 N N . GLY A 1 86 ? -6.948 -8.646 11.465 1.00 97.06 86 GLY A N 1
ATOM 666 C CA . GLY A 1 86 ? -7.702 -8.655 12.722 1.00 97.06 86 GLY A CA 1
ATOM 667 C C . GLY A 1 86 ? -7.613 -7.356 13.530 1.00 97.06 86 GLY A C 1
ATOM 668 O O . GLY A 1 86 ? -8.397 -7.184 14.457 1.00 97.06 86 GLY A O 1
ATOM 669 N N . ASP A 1 87 ? -6.683 -6.463 13.181 1.00 97.00 87 ASP A N 1
ATOM 670 C CA . ASP A 1 87 ? -6.378 -5.237 13.929 1.00 97.00 87 ASP A CA 1
ATOM 671 C C . ASP A 1 87 ? -6.823 -3.960 13.192 1.00 97.00 87 ASP A C 1
ATOM 673 O O . ASP A 1 87 ? -6.611 -2.852 13.684 1.00 97.00 87 ASP A O 1
ATOM 677 N N . VAL A 1 88 ? -7.401 -4.095 11.995 1.00 97.88 88 VAL A N 1
ATOM 678 C CA . VAL A 1 88 ? -7.840 -2.972 11.153 1.00 97.88 88 VAL A CA 1
ATOM 679 C C . VAL A 1 88 ? -9.278 -3.177 10.690 1.00 97.88 88 VAL A C 1
ATOM 681 O O . VAL A 1 88 ? -9.767 -4.299 10.665 1.00 97.88 88 VAL A O 1
ATOM 684 N N . ASP A 1 89 ? -9.944 -2.095 10.286 1.00 98.12 89 ASP A N 1
ATOM 685 C CA . ASP A 1 89 ? -11.326 -2.143 9.781 1.00 98.12 89 ASP A CA 1
ATOM 686 C C . ASP A 1 89 ? -11.407 -2.133 8.245 1.00 98.12 89 ASP A C 1
ATOM 688 O O . ASP A 1 89 ? -12.371 -2.621 7.658 1.00 98.12 89 ASP A O 1
ATOM 692 N N . ILE A 1 90 ? -10.411 -1.535 7.581 1.00 97.75 90 ILE A N 1
ATOM 693 C CA . ILE A 1 90 ? -10.377 -1.354 6.127 1.00 97.75 90 ILE A CA 1
ATOM 694 C C . ILE A 1 90 ? -8.939 -1.340 5.603 1.00 97.75 90 ILE A C 1
ATOM 696 O O . ILE A 1 90 ? -8.036 -0.795 6.239 1.00 97.75 90 ILE A O 1
ATOM 700 N N . VAL A 1 91 ? -8.728 -1.907 4.414 1.00 97.88 91 VAL A N 1
ATOM 701 C CA . VAL A 1 91 ? -7.437 -1.875 3.711 1.00 97.88 91 VAL A CA 1
ATOM 702 C C . VAL A 1 91 ? -7.513 -0.927 2.519 1.00 97.88 91 VAL A C 1
ATOM 704 O O . VAL A 1 91 ? -8.357 -1.093 1.642 1.00 97.88 91 VAL A O 1
ATOM 707 N N . HIS A 1 92 ? -6.590 0.031 2.434 1.00 97.31 92 HIS A N 1
ATOM 708 C CA . HIS A 1 92 ? -6.4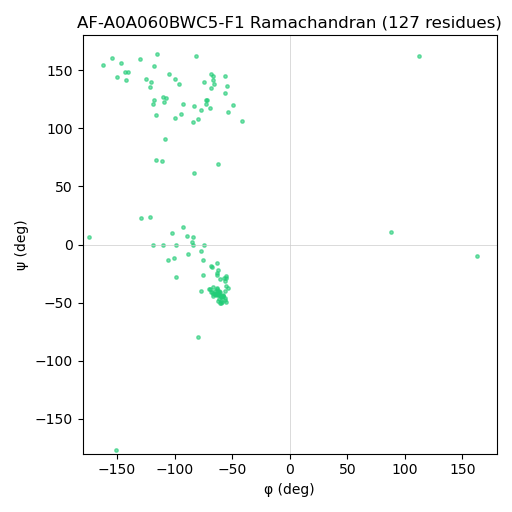53 0.921 1.278 1.00 97.31 92 HIS A CA 1
ATOM 709 C C . HIS A 1 92 ? -5.105 0.706 0.589 1.00 97.31 92 HIS A C 1
ATOM 711 O O . HIS A 1 92 ? -4.055 1.031 1.138 1.00 97.31 92 HIS A O 1
ATOM 717 N N . SER A 1 93 ? -5.129 0.161 -0.629 1.00 95.44 93 SER A N 1
ATOM 718 C CA . SER A 1 93 ? -3.930 -0.052 -1.442 1.00 95.44 93 SER A CA 1
ATOM 719 C C . SER A 1 93 ? -3.721 1.028 -2.506 1.00 95.44 93 SER A C 1
ATOM 721 O O . SER A 1 93 ? -4.658 1.476 -3.167 1.00 95.44 93 SER A O 1
ATOM 723 N N . HIS A 1 94 ? -2.454 1.383 -2.722 1.00 92.94 94 HIS A N 1
ATOM 724 C CA . HIS A 1 94 ? -1.982 2.305 -3.759 1.00 92.94 94 HIS A CA 1
ATOM 725 C C . HIS A 1 94 ? -0.966 1.658 -4.720 1.00 92.94 94 HIS A C 1
ATOM 727 O O . HIS A 1 94 ? -0.142 2.348 -5.320 1.00 92.94 94 HIS A O 1
ATOM 733 N N . GLY A 1 95 ? -0.976 0.331 -4.851 1.00 86.38 95 GLY A N 1
ATOM 734 C CA . GLY A 1 95 ? -0.047 -0.365 -5.753 1.00 86.38 95 GLY A CA 1
ATOM 735 C C . GLY A 1 95 ? 0.110 -1.862 -5.505 1.00 86.38 95 GLY A C 1
ATOM 736 O O . GLY A 1 95 ? 0.700 -2.548 -6.331 1.00 86.38 95 GLY A O 1
ATOM 737 N N . PHE A 1 96 ? -0.424 -2.376 -4.397 1.00 91.31 96 PHE A N 1
ATOM 738 C CA . PHE A 1 96 ? -0.515 -3.807 -4.124 1.00 91.31 96 PHE A CA 1
ATOM 739 C C . PHE A 1 96 ? -1.893 -4.347 -4.530 1.00 91.31 96 PHE A C 1
ATOM 741 O O . PHE A 1 96 ? -2.921 -3.716 -4.292 1.00 91.31 96 PHE A O 1
ATOM 748 N N . ASP A 1 97 ? -1.924 -5.519 -5.143 1.00 89.81 97 ASP A N 1
ATOM 749 C CA . ASP A 1 97 ? -3.152 -6.117 -5.644 1.00 89.81 97 ASP A CA 1
ATOM 750 C C . ASP A 1 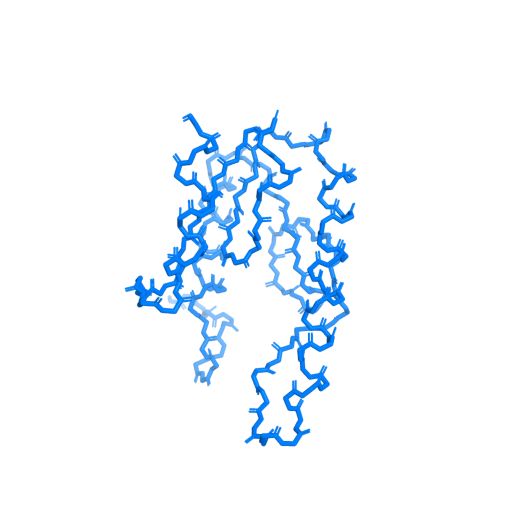97 ? -3.918 -6.869 -4.541 1.00 89.81 97 ASP A C 1
ATOM 752 O O . ASP A 1 97 ? -3.416 -7.837 -3.972 1.00 89.81 97 ASP A O 1
ATOM 756 N N . LEU A 1 98 ? -5.153 -6.443 -4.254 1.00 92.00 98 LEU A N 1
ATOM 757 C CA . LEU A 1 98 ? -5.988 -6.979 -3.169 1.00 92.00 98 LEU A CA 1
ATOM 758 C C . LEU A 1 98 ? -6.935 -8.117 -3.591 1.00 92.00 98 LEU A C 1
ATOM 760 O O . LEU A 1 98 ? -7.844 -8.475 -2.843 1.00 92.00 98 LEU A O 1
ATOM 764 N N . LYS A 1 99 ? -6.733 -8.733 -4.762 1.00 88.56 99 LYS A N 1
ATOM 765 C CA . LYS A 1 99 ? -7.573 -9.856 -5.234 1.00 88.56 99 LYS A CA 1
ATOM 766 C C . LYS A 1 99 ? -7.671 -11.050 -4.277 1.00 88.56 99 LYS A C 1
ATOM 768 O O . LYS A 1 99 ? -8.678 -11.736 -4.280 1.00 88.56 99 LYS A O 1
ATOM 773 N N . ASP A 1 100 ? -6.653 -11.293 -3.455 1.00 91.25 100 ASP A N 1
ATOM 774 C CA . ASP A 1 100 ? -6.641 -12.421 -2.513 1.00 91.25 100 ASP A CA 1
ATOM 775 C C . ASP A 1 100 ? -7.262 -12.036 -1.151 1.00 91.25 100 ASP A C 1
ATOM 777 O O . ASP A 1 100 ? -7.168 -12.795 -0.189 1.00 91.25 100 ASP A O 1
ATOM 781 N N . PHE A 1 101 ? -7.848 -10.836 -1.056 1.00 93.75 101 PHE A N 1
ATOM 782 C CA . PHE A 1 101 ? -8.373 -10.219 0.167 1.00 93.75 101 PHE A CA 1
ATOM 783 C C . PHE A 1 101 ? -9.816 -9.708 -0.013 1.00 93.75 101 PHE A C 1
ATOM 785 O O . PHE A 1 101 ? -10.242 -8.806 0.702 1.00 93.75 101 PHE A O 1
ATOM 792 N N . GLN A 1 102 ? -10.569 -10.256 -0.977 1.00 90.19 102 GLN A N 1
ATOM 793 C CA . GLN A 1 102 ? -11.929 -9.791 -1.307 1.00 90.19 102 GLN A CA 1
ATOM 794 C C . GLN A 1 102 ? -12.936 -9.969 -0.161 1.00 90.19 102 GLN A C 1
ATOM 796 O O . GLN A 1 102 ? -13.870 -9.183 -0.054 1.00 90.19 102 GLN A O 1
ATOM 801 N N . ASP A 1 103 ? -12.705 -10.932 0.733 1.00 92.69 103 ASP A N 1
ATOM 802 C CA . ASP A 1 103 ? -13.560 -11.182 1.903 1.00 92.69 103 ASP A CA 1
ATOM 803 C C . ASP A 1 103 ? -13.382 -10.140 3.026 1.00 92.69 103 ASP A C 1
ATOM 805 O O . ASP A 1 103 ? -14.020 -10.233 4.074 1.00 92.69 103 ASP A O 1
ATOM 809 N N . PHE A 1 104 ? -12.502 -9.152 2.835 1.00 96.06 104 PHE A N 1
ATOM 810 C CA . PHE A 1 104 ? -12.213 -8.098 3.800 1.00 96.06 104 PHE A CA 1
ATOM 811 C C . PHE A 1 104 ? -12.505 -6.713 3.199 1.00 96.06 104 PHE A C 1
ATOM 813 O O . PHE A 1 104 ? -12.144 -6.484 2.040 1.00 96.06 104 PHE A O 1
ATOM 820 N N . PRO A 1 105 ? -13.095 -5.758 3.950 1.00 97.25 105 PRO A N 1
ATOM 821 C CA . PRO A 1 105 ? -13.345 -4.407 3.451 1.00 97.25 105 PRO A CA 1
ATOM 822 C C . PRO A 1 105 ? -12.072 -3.760 2.901 1.00 97.25 105 PRO A C 1
ATOM 824 O O . PRO A 1 105 ? -11.111 -3.495 3.627 1.00 97.25 105 PRO A O 1
ATOM 827 N N . ASN A 1 106 ? -12.042 -3.518 1.593 1.00 95.75 106 ASN A N 1
ATOM 828 C CA . ASN A 1 106 ? -10.853 -2.998 0.944 1.00 95.75 106 ASN A CA 1
ATOM 829 C C . ASN A 1 106 ? -11.156 -2.062 -0.222 1.00 95.75 106 ASN A C 1
ATOM 831 O O . ASN A 1 106 ? -12.221 -2.120 -0.836 1.00 95.75 106 ASN A O 1
ATOM 835 N N . LEU A 1 107 ? -10.194 -1.191 -0.520 1.00 94.31 107 LEU A N 1
ATOM 836 C CA . LEU A 1 107 ? -10.235 -0.303 -1.668 1.00 94.31 107 LEU A CA 1
ATOM 837 C C . LEU A 1 107 ? -8.844 -0.152 -2.290 1.00 94.31 107 LEU A C 1
ATOM 839 O O . LEU A 1 107 ? -7.826 -0.081 -1.600 1.00 94.31 107 LEU A O 1
ATOM 843 N N . THR A 1 108 ? -8.796 -0.095 -3.618 1.00 90.94 108 THR A N 1
ATOM 844 C CA . THR A 1 108 ? -7.553 0.099 -4.372 1.00 90.94 108 THR A CA 1
ATOM 845 C C . THR A 1 108 ? -7.643 1.394 -5.163 1.00 90.94 108 THR A C 1
ATOM 847 O O . THR A 1 108 ? -8.546 1.573 -5.977 1.00 90.94 108 THR A O 1
ATOM 850 N N . THR A 1 109 ? -6.686 2.297 -4.963 1.00 89.81 109 THR A N 1
ATOM 851 C CA . THR A 1 109 ? -6.486 3.445 -5.849 1.00 89.81 109 THR A CA 1
ATOM 852 C C . THR A 1 109 ? -5.428 3.096 -6.882 1.00 89.81 109 THR A C 1
ATOM 854 O O . THR A 1 109 ? -4.249 2.949 -6.559 1.00 89.81 109 THR A O 1
ATOM 857 N N . MET A 1 110 ? -5.854 2.999 -8.139 1.00 83.19 110 MET A N 1
ATOM 858 C CA . MET A 1 110 ? -4.957 2.818 -9.274 1.00 83.19 110 MET A CA 1
ATOM 859 C C . MET A 1 110 ? -4.284 4.147 -9.614 1.00 83.19 110 MET A C 1
ATOM 861 O O . MET A 1 110 ? -4.945 5.107 -10.007 1.00 83.19 110 MET A O 1
ATOM 865 N N . HIS A 1 111 ? -2.962 4.193 -9.466 1.00 79.88 111 HIS A N 1
ATOM 866 C CA . HIS A 1 111 ? -2.156 5.333 -9.890 1.00 79.88 111 HIS A CA 1
ATOM 867 C C . HIS A 1 111 ? -1.643 5.098 -11.305 1.00 79.88 111 HIS A C 1
ATOM 869 O O . HIS A 1 111 ? -0.926 4.134 -11.565 1.00 79.88 111 HIS A O 1
ATOM 875 N N . GLY A 1 112 ? -1.997 5.997 -12.216 1.00 74.88 112 GLY A N 1
ATOM 876 C CA . GLY A 1 112 ? -1.597 5.933 -13.617 1.00 74.88 112 GLY A CA 1
ATOM 877 C C . GLY A 1 112 ? -2.770 5.669 -14.564 1.00 74.88 112 GLY A C 1
ATOM 878 O O . GLY A 1 112 ? -3.853 5.271 -14.133 1.00 74.88 112 GLY A O 1
ATOM 879 N N . PRO A 1 113 ? -2.582 5.943 -15.863 1.00 75.00 113 PRO A N 1
ATOM 880 C CA . PRO A 1 113 ? -3.620 5.738 -16.859 1.00 75.00 113 PRO A CA 1
ATOM 881 C C . PRO A 1 113 ? -3.902 4.248 -17.050 1.00 75.00 113 PRO A C 1
ATOM 883 O O . PRO A 1 113 ? -2.983 3.430 -17.018 1.00 75.00 113 PRO A O 1
ATOM 886 N N . VAL A 1 114 ? -5.162 3.919 -17.332 1.00 77.81 114 VAL A N 1
ATOM 887 C CA . VAL A 1 114 ? -5.539 2.601 -17.844 1.00 77.81 114 VAL A CA 1
ATOM 888 C C . VAL A 1 114 ? -5.006 2.471 -19.267 1.00 77.81 114 VAL A C 1
ATOM 890 O O . VAL A 1 114 ? -5.376 3.243 -20.152 1.00 77.81 114 VAL A O 1
ATOM 893 N N . THR A 1 115 ? -4.117 1.509 -19.486 1.00 81.69 115 THR A N 1
ATOM 894 C CA . THR A 1 115 ? -3.538 1.211 -20.802 1.00 81.69 115 THR A CA 1
ATOM 895 C C . THR A 1 115 ? -3.941 -0.183 -21.273 1.00 81.69 115 THR A C 1
ATOM 897 O O . THR A 1 115 ? -4.332 -1.032 -20.473 1.00 81.69 115 THR A O 1
ATOM 900 N N . PHE A 1 116 ? -3.773 -0.461 -22.570 1.00 83.81 116 PHE A N 1
ATOM 901 C CA . PHE A 1 116 ? -4.023 -1.792 -23.141 1.00 83.81 116 PHE A CA 1
ATOM 902 C C . PHE A 1 116 ? -3.235 -2.916 -22.445 1.00 83.81 116 PHE A C 1
ATOM 904 O O . PHE A 1 116 ? -3.702 -4.047 -22.402 1.00 83.81 116 PHE A O 1
ATOM 911 N N . GLN A 1 117 ? -2.077 -2.611 -21.850 1.00 77.00 117 GLN A N 1
ATOM 912 C CA . GLN A 1 117 ? -1.259 -3.582 -21.110 1.00 77.00 117 GLN A CA 1
ATOM 913 C C . GLN A 1 117 ? -1.925 -4.076 -19.819 1.00 77.00 117 GLN A C 1
ATOM 915 O O . GLN A 1 117 ? -1.532 -5.107 -19.285 1.00 77.00 117 GLN A O 1
ATOM 920 N N . GLN A 1 118 ? -2.911 -3.340 -19.306 1.00 75.00 118 GLN A N 1
ATOM 921 C CA . GLN A 1 118 ? -3.646 -3.695 -18.095 1.00 75.00 118 GLN A CA 1
ATOM 922 C C . GLN A 1 118 ? -4.988 -4.368 -18.407 1.00 75.00 118 GLN A C 1
ATOM 924 O O . GLN A 1 118 ? -5.695 -4.723 -17.471 1.00 75.00 118 GLN A O 1
ATOM 929 N N . LEU A 1 119 ? -5.359 -4.566 -19.680 1.00 81.38 119 LEU A N 1
ATOM 930 C CA . LEU A 1 119 ? -6.643 -5.189 -20.022 1.00 81.38 119 LEU A CA 1
ATOM 931 C C . LEU A 1 119 ? -6.795 -6.576 -19.407 1.00 81.38 119 LEU A C 1
ATOM 933 O O . LEU A 1 119 ? -7.816 -6.822 -18.780 1.00 81.38 119 LEU A O 1
ATOM 937 N N . ASP A 1 120 ? -5.762 -7.417 -19.463 1.00 79.81 120 ASP A N 1
ATOM 938 C CA . ASP A 1 120 ? -5.791 -8.744 -18.835 1.00 79.81 120 ASP A CA 1
ATOM 939 C C . ASP A 1 120 ? -6.099 -8.655 -17.328 1.00 79.81 120 ASP A C 1
ATOM 941 O O . ASP A 1 120 ? -6.878 -9.442 -16.793 1.00 79.81 120 ASP A O 1
ATOM 945 N N . TYR A 1 121 ? -5.535 -7.656 -16.632 1.00 79.00 121 TYR A N 1
ATOM 946 C CA . TYR A 1 121 ? -5.812 -7.408 -15.211 1.00 79.00 121 TYR A CA 1
ATOM 947 C C . TYR A 1 121 ? -7.295 -7.097 -14.962 1.00 79.00 121 TYR A C 1
ATOM 949 O O . TYR A 1 121 ? -7.841 -7.567 -13.960 1.00 79.00 121 TYR A O 1
ATOM 957 N N . TYR A 1 122 ? -7.930 -6.316 -15.842 1.00 81.62 122 TYR A N 1
ATOM 958 C CA . TYR A 1 122 ? -9.347 -5.953 -15.740 1.00 81.62 122 TYR A CA 1
ATOM 959 C C . TYR A 1 122 ? -10.272 -7.088 -16.184 1.00 81.62 122 TYR A C 1
ATOM 961 O O . TYR A 1 122 ? -11.275 -7.345 -15.523 1.00 81.62 122 TYR A O 1
ATOM 969 N N . ASP A 1 123 ? -9.921 -7.804 -17.249 1.00 82.25 123 ASP A N 1
ATOM 970 C CA . ASP A 1 123 ? -10.700 -8.923 -17.777 1.00 82.25 123 ASP A CA 1
ATOM 971 C C . ASP A 1 123 ? -10.797 -10.053 -16.760 1.00 82.25 123 ASP A C 1
ATOM 973 O O . ASP A 1 123 ? -11.893 -10.531 -16.485 1.00 82.25 123 ASP A O 1
ATOM 977 N N . HIS A 1 124 ? -9.688 -10.390 -16.099 1.00 78.00 124 HIS A N 1
ATOM 978 C CA . HIS A 1 124 ? -9.691 -11.366 -15.009 1.00 78.00 124 HIS A CA 1
ATOM 979 C C . HIS A 1 124 ? -10.517 -10.945 -13.784 1.00 78.00 124 HIS A C 1
ATOM 981 O O . HIS A 1 124 ? -10.804 -11.789 -12.937 1.00 78.00 124 HIS A O 1
ATOM 987 N N . ARG A 1 125 ? -10.870 -9.661 -13.654 1.00 75.56 125 ARG A N 1
ATOM 988 C CA . ARG A 1 125 ? -11.616 -9.114 -12.507 1.00 75.56 125 ARG A CA 1
ATOM 989 C C . ARG A 1 125 ? -13.066 -8.799 -12.797 1.00 75.56 125 ARG A C 1
ATOM 991 O O . ARG A 1 125 ? -13.818 -8.568 -11.856 1.00 75.56 125 ARG A O 1
ATOM 998 N N . ARG A 1 126 ? -13.448 -8.774 -14.071 1.00 74.31 126 ARG A N 1
ATOM 999 C CA . ARG A 1 126 ? -14.807 -8.451 -14.506 1.00 74.31 126 ARG A CA 1
ATOM 1000 C C . ARG A 1 126 ? -15.849 -9.347 -13.838 1.00 74.31 126 ARG A C 1
ATOM 1002 O O . ARG A 1 126 ? -16.914 -8.857 -13.498 1.00 74.31 126 ARG A O 1
ATOM 1009 N N . ASP A 1 127 ? -15.489 -10.609 -13.615 1.00 72.06 127 ASP A N 1
ATOM 1010 C CA . ASP A 1 127 ? -16.383 -11.649 -13.102 1.00 72.06 127 ASP A CA 1
ATOM 1011 C C . ASP A 1 127 ? -16.167 -11.950 -11.604 1.00 72.06 127 ASP A C 1
ATOM 1013 O O . ASP A 1 127 ? -16.676 -12.946 -11.095 1.00 72.06 127 ASP A O 1
ATOM 1017 N N . LEU A 1 128 ? -15.380 -11.132 -10.889 1.00 66.69 128 LEU A N 1
ATOM 1018 C CA . LEU A 1 128 ? -15.157 -11.295 -9.442 1.00 66.69 128 LEU A CA 1
ATOM 1019 C C . LEU A 1 128 ? -16.252 -10.637 -8.577 1.00 66.69 128 LEU A C 1
ATOM 1021 O O . LEU A 1 128 ? -16.149 -10.692 -7.353 1.00 66.69 128 LEU A O 1
ATOM 1025 N N . PHE A 1 129 ? -17.281 -10.046 -9.196 1.00 55.94 129 PHE A N 1
ATOM 1026 C CA . PHE A 1 129 ? -18.413 -9.388 -8.536 1.00 55.94 129 PHE A CA 1
ATOM 1027 C C . PHE A 1 129 ? -19.750 -9.856 -9.111 1.00 55.94 129 PHE A C 1
ATOM 1029 O O . PHE A 1 129 ? -19.864 -9.916 -10.357 1.00 55.94 129 PHE A O 1
#

Secondary structure (DSSP, 8-state):
-PPP-S-TTS--SHHHHHHHHHHHHHHTT----EEEETT---SS-EEEEESS-----SSGGGHHHHHHHHHHHHHHHHHHHHHHGGG-S-EEESSS--GGGTTS-EEE---S---GGGHHHHHTTTT--

Solvent-accessible surface area (backbone atoms only — not comparable to full-atom values): 8315 Å² total; per-residue (Å²): 136,84,85,74,86,73,64,94,83,60,94,56,62,68,62,47,51,50,51,51,48,51,50,52,40,42,77,72,71,46,86,66,69,43,82,39,35,59,70,63,90,66,101,53,59,71,47,66,40,38,74,57,81,84,73,86,65,93,46,78,87,45,40,66,60,49,51,54,51,52,54,50,33,52,54,38,40,55,55,54,48,67,73,42,56,88,79,54,83,66,48,78,32,73,82,63,84,58,81,93,44,71,95,44,61,67,48,72,51,81,81,72,82,92,48,82,89,46,44,66,66,50,61,74,46,65,77,77,112

Radius of gyration: 16.24 Å; Cα contacts (8 Å, |Δi|>4): 97; chains: 1; bounding box: 39×41×38 Å

Sequence (129 aa):
TLPCPFRRNQYGGTELVIANLIRGLQEMGHQPVLLASADSTIDCPIIPITDKAIYFPKHKKDLPAYLARAKEIEKNTANKLRGVLGDVDIVHSHGFDLKDFQDFPNLTTMHGPVTFQQLDYYDHRRDLF

Organism: NCBI:txid211440

Nearest PDB structures (foldseek):
  8x3q-assembly1_D-2  TM=7.187E-01  e=1.141E-03  Thermosynechococcus vestitus BP-1
  9bt4-assembly2_A  TM=3.220E-01  e=9.770E+00  Methanosarcina acetivorans C2A

Mean predicted aligned error: 6.67 Å

pLDDT: mean 86.94, std 17.04, range [27.56, 98.25]

Foldseek 3Di:
DDDDPDDPPDDCPVVVVVQVVCVVCVVVVHQDEAADAPPDDHDHHYDHLHPDDDDDDPDPVCVVVSVVVVVSSLVSSVVSCVVCLVPDQEEEAAPHDCPVPVVGHYDYDDDDDDDPVCVVVVVVCVPVD